Protein AF-A0A959EAF2-F1 (afdb_monomer)

pLDDT: mean 81.28, std 9.87, range [48.84, 91.44]

Radius of gyration: 13.9 Å; Cα contacts (8 Å, |Δi|>4): 90; chains: 1; bounding box: 37×20×36 Å

Mean predicted aligned error: 5.83 Å

Solvent-accessible surface area (backbone atoms only — not comparable to full-atom values): 6178 Å² total; per-residue (Å²): 121,56,76,68,57,48,48,37,34,46,55,36,37,51,44,53,45,44,40,57,70,57,61,39,56,91,48,90,44,69,70,56,47,69,71,33,60,68,46,47,53,55,46,46,49,40,53,59,49,53,35,38,49,33,51,52,57,36,45,78,71,71,46,84,59,78,57,46,50,62,58,49,52,48,40,55,49,55,75,71,37,72,91,64,79,52,67,66,61,53,53,48,39,58,74,62,38,45,58,53,34,35,55,51,31,54,51,60,65,76,96

Structure (mmCIF, N/CA/C/O backbone):
data_AF-A0A959EAF2-F1
#
_entry.id   AF-A0A959EAF2-F1
#
loop_
_atom_site.group_PDB
_atom_site.id
_atom_site.type_symbol
_atom_site.label_atom_id
_atom_site.label_alt_id
_atom_site.label_comp_id
_atom_site.label_asym_id
_atom_site.label_entity_id
_atom_site.label_seq_id
_atom_site.pdbx_PDB_ins_code
_atom_site.Cartn_x
_atom_site.Cartn_y
_atom_site.Cartn_z
_atom_site.occupancy
_atom_site.B_iso_or_equiv
_atom_site.auth_seq_id
_atom_site.auth_comp_id
_atom_site.auth_asym_id
_atom_site.auth_atom_id
_atom_site.pdbx_PDB_model_num
ATOM 1 N N . MET A 1 1 ? -16.219 2.361 15.811 1.00 75.94 1 MET A N 1
ATOM 2 C CA . MET A 1 1 ? -15.374 3.419 15.197 1.00 75.94 1 MET A CA 1
ATOM 3 C C . MET A 1 1 ? -16.180 4.669 14.854 1.00 75.94 1 MET A C 1
ATOM 5 O O . MET A 1 1 ? -17.348 4.543 14.492 1.00 75.94 1 MET A O 1
ATOM 9 N N . ASN A 1 2 ? -15.582 5.862 14.926 1.00 82.00 2 ASN A N 1
ATOM 10 C CA . ASN A 1 2 ? -16.230 7.111 14.499 1.00 82.00 2 ASN A CA 1
ATOM 11 C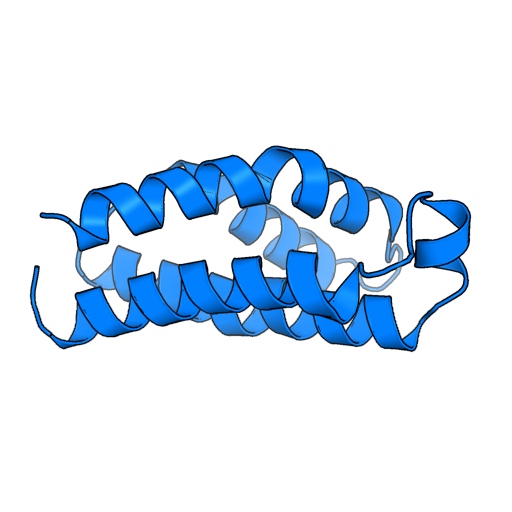 C . ASN A 1 2 ? -16.213 7.283 12.963 1.00 82.00 2 ASN A C 1
ATOM 13 O O . ASN A 1 2 ? -15.447 6.636 12.248 1.00 82.00 2 ASN A O 1
ATOM 17 N N . ARG A 1 3 ? -17.063 8.180 12.440 1.00 83.38 3 ARG A N 1
ATOM 18 C CA . ARG A 1 3 ? -17.219 8.420 10.989 1.00 83.38 3 ARG A CA 1
ATOM 19 C C . ARG A 1 3 ? -15.901 8.791 10.296 1.00 83.38 3 ARG A C 1
ATOM 21 O O . ARG A 1 3 ? -15.683 8.414 9.149 1.00 83.38 3 ARG A O 1
ATOM 28 N N . THR A 1 4 ? -15.025 9.520 10.982 1.00 83.38 4 THR A N 1
ATOM 29 C CA . THR A 1 4 ? -13.730 9.948 10.441 1.00 83.38 4 THR A CA 1
ATOM 30 C C . THR A 1 4 ? -12.746 8.785 10.329 1.00 83.38 4 THR A C 1
ATOM 32 O O . THR A 1 4 ? -12.026 8.699 9.344 1.00 83.38 4 THR A O 1
ATOM 35 N N . GLU A 1 5 ? -12.715 7.880 11.304 1.00 84.12 5 GLU A N 1
ATOM 36 C CA . GLU A 1 5 ? -11.843 6.703 11.263 1.00 84.12 5 GLU A CA 1
ATOM 37 C C . GLU A 1 5 ? -12.288 5.713 10.184 1.00 84.12 5 GLU A C 1
ATOM 39 O O . GLU A 1 5 ? -11.453 5.208 9.438 1.00 84.12 5 GLU A O 1
ATOM 44 N N . LYS A 1 6 ? -13.605 5.498 10.037 1.00 86.19 6 LYS A N 1
ATOM 45 C CA . LYS A 1 6 ? -14.143 4.673 8.942 1.00 86.19 6 LYS A CA 1
ATOM 46 C C . LYS A 1 6 ? -13.775 5.251 7.575 1.00 86.19 6 LYS A C 1
ATOM 48 O O . LYS A 1 6 ? -13.456 4.497 6.666 1.00 86.19 6 LYS A O 1
ATOM 53 N N . LYS A 1 7 ? -13.743 6.582 7.441 1.00 88.75 7 LYS A N 1
ATOM 54 C CA . LYS A 1 7 ? -13.268 7.236 6.216 1.00 88.75 7 LYS A CA 1
ATOM 55 C C . LYS A 1 7 ? -11.800 6.903 5.922 1.00 88.75 7 LYS A C 1
ATOM 57 O O . LYS A 1 7 ? -11.499 6.528 4.802 1.00 88.75 7 LYS A O 1
ATOM 62 N N . TYR A 1 8 ? -10.909 6.976 6.912 1.00 87.50 8 TYR A N 1
ATOM 63 C CA .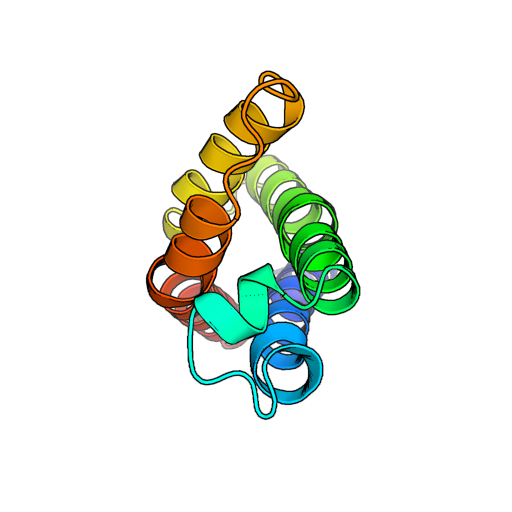 TYR A 1 8 ? -9.492 6.658 6.692 1.00 87.50 8 TYR A CA 1
ATOM 64 C C . TYR A 1 8 ? -9.251 5.191 6.347 1.00 87.50 8 TYR A C 1
ATOM 66 O O . TYR A 1 8 ? -8.450 4.904 5.464 1.00 87.50 8 TYR A O 1
ATOM 74 N N . LEU A 1 9 ? -9.953 4.262 6.998 1.00 86.88 9 LEU A N 1
ATOM 75 C CA . LEU A 1 9 ? -9.862 2.851 6.624 1.00 86.88 9 LEU A CA 1
ATOM 76 C C . LEU A 1 9 ? -10.385 2.593 5.211 1.00 86.88 9 LEU A C 1
ATOM 78 O O . LEU A 1 9 ? -9.790 1.809 4.476 1.00 86.88 9 LEU A O 1
ATOM 82 N N . TYR A 1 10 ? -11.469 3.269 4.826 1.00 89.62 10 TYR A N 1
ATOM 83 C CA . TYR A 1 10 ? -11.983 3.207 3.464 1.00 89.62 10 TYR A CA 1
ATOM 84 C C . TYR A 1 10 ? -10.956 3.750 2.466 1.00 89.62 10 TYR A C 1
ATOM 86 O O . TYR A 1 10 ? -10.662 3.080 1.484 1.00 89.62 10 TYR A O 1
ATOM 94 N N . ASP A 1 11 ? -10.347 4.905 2.750 1.00 88.12 11 ASP A N 1
ATOM 95 C CA . ASP A 1 11 ? -9.314 5.500 1.896 1.00 88.12 11 ASP A CA 1
ATOM 96 C C . ASP A 1 11 ? -8.106 4.556 1.723 1.00 88.12 11 ASP A C 1
ATOM 98 O O . ASP A 1 11 ? -7.550 4.469 0.626 1.00 88.12 11 ASP A O 1
ATOM 102 N N . ILE A 1 12 ? -7.723 3.819 2.777 1.00 88.75 12 ILE A N 1
ATOM 103 C CA . ILE A 1 12 ? -6.675 2.787 2.721 1.00 88.75 12 ILE A CA 1
ATOM 104 C C . ILE A 1 12 ? -7.112 1.625 1.826 1.00 88.75 12 ILE A C 1
ATOM 106 O O . ILE A 1 12 ? -6.411 1.308 0.867 1.00 88.75 12 ILE A O 1
ATOM 110 N N . SER A 1 13 ? -8.257 0.999 2.116 1.00 89.88 13 SER A N 1
ATOM 111 C CA . SER A 1 13 ? -8.722 -0.184 1.377 1.00 89.88 13 SER A CA 1
ATOM 112 C C . SER A 1 13 ? -8.946 0.124 -0.103 1.00 89.88 13 SER A C 1
ATOM 114 O O . SER A 1 13 ? -8.502 -0.629 -0.970 1.00 89.88 13 SER A O 1
ATOM 116 N N . GLU A 1 14 ? -9.539 1.280 -0.400 1.00 91.44 14 GLU A N 1
ATOM 117 C CA . GLU A 1 14 ? -9.786 1.733 -1.765 1.00 91.44 14 GLU A CA 1
ATOM 118 C C . GLU A 1 14 ? -8.488 2.082 -2.498 1.00 91.44 14 GLU A C 1
ATOM 120 O O . GLU A 1 14 ? -8.331 1.743 -3.667 1.00 91.44 14 GLU A O 1
ATOM 125 N N . SER A 1 15 ? -7.513 2.698 -1.821 1.00 90.50 15 SER A N 1
ATOM 126 C CA . SER A 1 15 ? -6.202 2.952 -2.431 1.00 90.50 15 SER A CA 1
ATOM 127 C C . SER A 1 15 ? -5.481 1.653 -2.776 1.00 90.50 15 SER A C 1
ATOM 129 O O . SER A 1 15 ? -4.888 1.563 -3.847 1.00 90.50 15 SER A O 1
ATOM 131 N N . ILE A 1 16 ? -5.561 0.643 -1.906 1.00 89.75 16 ILE A N 1
ATOM 132 C CA . ILE A 1 16 ? -4.990 -0.680 -2.179 1.00 89.75 16 ILE A CA 1
ATOM 133 C C . ILE A 1 16 ? -5.723 -1.341 -3.349 1.00 89.75 16 ILE A C 1
ATOM 135 O O . ILE A 1 16 ? -5.078 -1.878 -4.244 1.00 89.75 16 ILE A O 1
ATOM 139 N N . ARG A 1 17 ? -7.056 -1.256 -3.381 1.00 91.25 17 ARG A N 1
ATOM 140 C CA . ARG A 1 17 ? -7.865 -1.782 -4.483 1.00 91.25 17 ARG A CA 1
ATOM 141 C C . ARG A 1 17 ? -7.467 -1.162 -5.825 1.00 91.25 17 ARG A C 1
ATOM 143 O O . ARG A 1 17 ? -7.212 -1.904 -6.758 1.00 91.25 17 ARG A O 1
ATOM 150 N N . ILE A 1 18 ? -7.339 0.164 -5.906 1.00 91.19 18 ILE A N 1
ATOM 151 C CA . ILE A 1 18 ? -6.913 0.868 -7.132 1.00 91.19 18 ILE A CA 1
ATOM 152 C C . ILE A 1 18 ? -5.506 0.430 -7.569 1.00 91.19 18 ILE A C 1
ATOM 154 O O . ILE A 1 18 ? -5.267 0.236 -8.759 1.00 91.19 18 ILE A O 1
ATOM 158 N N . ILE A 1 19 ? -4.573 0.243 -6.626 1.00 89.50 19 ILE A N 1
ATOM 159 C CA . ILE A 1 19 ? -3.222 -0.243 -6.952 1.00 89.50 19 ILE A CA 1
ATOM 160 C C . ILE A 1 19 ? -3.297 -1.594 -7.679 1.00 89.50 19 ILE A C 1
ATOM 162 O O . ILE A 1 19 ? -2.678 -1.748 -8.728 1.00 89.50 19 ILE A O 1
ATOM 166 N N . PHE A 1 20 ? -4.063 -2.550 -7.152 1.00 88.25 20 PHE A N 1
ATOM 167 C CA . PHE A 1 20 ? -4.158 -3.888 -7.739 1.00 88.25 20 PHE A CA 1
ATOM 168 C C . PHE A 1 20 ? -5.033 -3.945 -8.997 1.00 88.25 20 P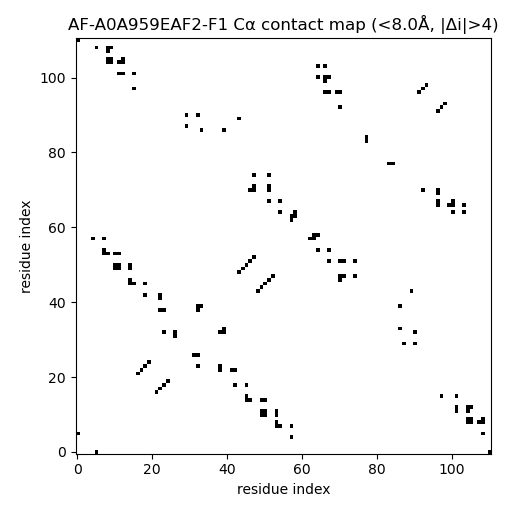HE A C 1
ATOM 170 O O . PHE A 1 20 ? -4.633 -4.552 -9.986 1.00 88.25 20 PHE A O 1
ATOM 177 N N . ASP A 1 21 ? -6.211 -3.322 -8.966 1.00 89.12 21 ASP A N 1
ATOM 178 C CA . ASP A 1 21 ? -7.226 -3.472 -10.014 1.00 89.12 21 ASP A CA 1
ATOM 179 C C . ASP A 1 21 ? -6.955 -2.577 -11.235 1.00 89.12 21 ASP A C 1
ATOM 181 O O . ASP A 1 21 ? -7.323 -2.948 -12.354 1.00 89.12 21 ASP A O 1
ATOM 185 N N . ASP A 1 22 ? -6.327 -1.411 -11.031 1.00 89.62 22 ASP A N 1
ATOM 186 C CA . ASP A 1 22 ? -6.096 -0.420 -12.087 1.00 89.62 22 ASP A CA 1
ATOM 187 C C . ASP A 1 22 ? -4.612 -0.287 -12.443 1.00 89.62 22 ASP A C 1
ATOM 189 O O . ASP A 1 22 ? -4.252 -0.438 -13.608 1.00 89.62 22 ASP A O 1
ATOM 193 N N . TYR A 1 23 ? -3.740 -0.002 -11.468 1.00 88.94 23 TYR A N 1
ATOM 194 C CA . TYR A 1 23 ? -2.344 0.356 -11.763 1.00 88.94 23 TYR A CA 1
ATOM 195 C C . TYR A 1 23 ? -1.483 -0.847 -12.138 1.00 88.94 23 TYR A C 1
ATOM 197 O O . TYR A 1 23 ? -0.672 -0.757 -13.050 1.00 88.94 23 TYR A O 1
ATOM 205 N N . LEU A 1 24 ? -1.677 -1.984 -11.471 1.00 88.88 24 LEU A N 1
ATOM 206 C CA . LEU A 1 24 ? -0.970 -3.225 -11.789 1.00 88.88 24 LEU A CA 1
ATOM 207 C C . LEU A 1 24 ? -1.658 -4.064 -12.867 1.00 88.88 24 LEU A C 1
ATOM 209 O O . LEU A 1 24 ? -1.224 -5.176 -13.171 1.00 88.88 24 LEU A O 1
ATOM 213 N N . LYS A 1 25 ? -2.728 -3.554 -13.476 1.00 89.44 25 LYS A N 1
ATOM 214 C CA . LYS A 1 25 ? -3.474 -4.298 -14.483 1.00 89.44 25 LYS A CA 1
ATOM 215 C C . LYS A 1 25 ? -2.611 -4.549 -15.722 1.00 89.44 25 LYS A C 1
ATOM 217 O O . LYS A 1 25 ? -2.324 -3.633 -16.487 1.00 89.44 25 LYS A O 1
ATOM 222 N N . GLY A 1 26 ? -2.259 -5.814 -15.953 1.00 85.19 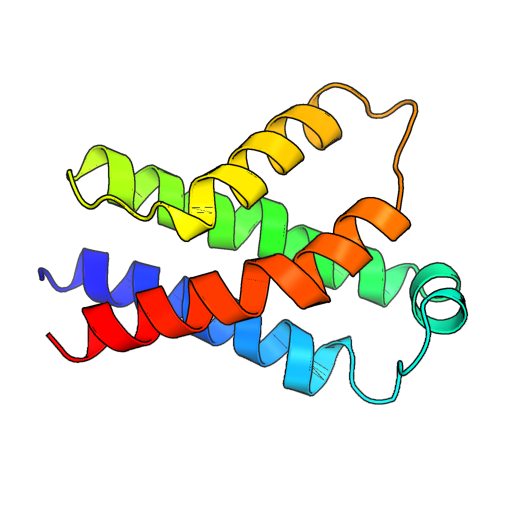26 GLY A N 1
ATOM 223 C CA . GLY A 1 26 ? -1.386 -6.224 -17.059 1.00 85.19 26 GLY A CA 1
ATOM 224 C C . GLY A 1 26 ? 0.112 -6.085 -16.764 1.00 85.19 26 GLY A C 1
ATOM 225 O O . GLY A 1 26 ? 0.920 -6.196 -17.687 1.00 85.19 26 GLY A O 1
ATOM 226 N N . ILE A 1 27 ? 0.480 -5.847 -15.501 1.00 87.94 27 ILE A N 1
ATOM 227 C CA . ILE A 1 27 ? 1.858 -5.845 -15.007 1.00 87.94 27 ILE A CA 1
ATOM 228 C C . ILE A 1 27 ? 2.024 -7.074 -14.113 1.00 87.94 27 ILE A C 1
ATOM 230 O O . ILE A 1 27 ? 1.713 -7.048 -12.925 1.00 87.94 27 ILE A O 1
ATOM 234 N N . ASP A 1 28 ? 2.531 -8.155 -14.699 1.00 85.50 28 ASP A N 1
ATOM 235 C CA . ASP A 1 28 ? 2.646 -9.455 -14.024 1.00 85.50 28 ASP A CA 1
ATOM 236 C C . ASP A 1 28 ? 4.073 -9.737 -13.529 1.00 85.50 28 ASP A C 1
ATOM 238 O O . ASP A 1 28 ? 4.334 -10.735 -12.856 1.00 85.50 28 ASP A O 1
ATOM 242 N N . SER A 1 29 ? 5.028 -8.869 -13.872 1.00 87.88 29 SER A N 1
ATOM 243 C CA . SER A 1 29 ? 6.437 -9.038 -13.531 1.00 87.88 29 SER A CA 1
ATOM 244 C C . SER A 1 29 ? 7.076 -7.745 -13.043 1.00 87.88 29 SER A C 1
ATOM 246 O O . SER A 1 29 ? 6.734 -6.648 -13.487 1.00 87.88 29 SER A O 1
ATOM 248 N N . PHE A 1 30 ? 8.083 -7.893 -12.180 1.00 86.25 30 PHE A N 1
ATOM 249 C CA . PHE A 1 30 ? 8.882 -6.769 -11.700 1.00 86.25 30 PHE A CA 1
ATOM 250 C C . PHE A 1 30 ? 9.511 -5.970 -12.851 1.00 86.25 30 PHE A C 1
ATOM 252 O O . PHE A 1 30 ? 9.502 -4.750 -12.806 1.00 86.25 30 PHE A O 1
ATOM 259 N N . GLY A 1 31 ? 9.981 -6.629 -13.917 1.00 86.44 31 GLY A N 1
ATOM 260 C CA . GLY A 1 31 ? 10.574 -5.930 -15.063 1.00 86.44 31 GLY A CA 1
ATOM 261 C C . GLY A 1 31 ? 9.583 -5.027 -15.810 1.00 86.44 31 GLY A C 1
ATOM 262 O O . GLY A 1 31 ? 9.959 -3.954 -16.269 1.00 86.44 31 GLY A O 1
ATOM 263 N N . GLN A 1 32 ? 8.306 -5.417 -15.900 1.00 88.81 32 GLN A N 1
ATOM 264 C CA . GLN A 1 32 ? 7.260 -4.557 -16.471 1.00 88.81 32 GLN A CA 1
ATOM 265 C C . GLN A 1 32 ? 6.940 -3.374 -15.553 1.00 88.81 32 GLN A C 1
ATOM 267 O O . GLN A 1 32 ? 6.738 -2.264 -16.038 1.00 88.81 32 GLN A O 1
ATOM 272 N N . TYR A 1 33 ? 6.929 -3.605 -14.239 1.00 88.00 33 TYR A N 1
ATOM 273 C CA . TYR A 1 33 ? 6.740 -2.553 -13.244 1.00 88.00 33 TYR A CA 1
ATOM 274 C C . TYR A 1 33 ? 7.897 -1.543 -13.260 1.00 88.00 33 TYR A C 1
ATOM 276 O O . TYR A 1 33 ? 7.662 -0.340 -13.319 1.00 88.00 33 TYR A O 1
ATOM 284 N N . GLU A 1 34 ? 9.140 -2.027 -13.275 1.00 87.12 34 GLU A N 1
ATOM 285 C CA . GLU A 1 34 ? 10.364 -1.218 -13.328 1.00 87.12 34 GLU A CA 1
ATOM 286 C C . GLU A 1 34 ? 10.458 -0.394 -14.622 1.00 87.12 34 GLU A C 1
ATOM 288 O O . GLU A 1 34 ? 10.910 0.751 -14.600 1.00 87.12 34 GLU A O 1
ATOM 293 N N . ALA A 1 35 ? 9.977 -0.937 -15.743 1.00 88.06 35 ALA A N 1
ATOM 294 C CA . ALA A 1 35 ? 9.942 -0.228 -17.019 1.00 88.06 35 ALA A CA 1
ATOM 295 C C . ALA A 1 35 ? 8.853 0.862 -17.092 1.00 88.06 35 ALA A C 1
ATOM 297 O O . ALA A 1 35 ? 8.965 1.778 -17.911 1.00 88.06 35 ALA A O 1
ATOM 298 N N . ASP A 1 36 ? 7.808 0.788 -16.261 1.00 88.81 36 ASP A N 1
ATOM 299 C CA . ASP A 1 36 ? 6.706 1.753 -16.245 1.00 88.81 36 ASP A CA 1
ATOM 300 C C . ASP A 1 36 ? 6.793 2.720 -15.055 1.00 88.81 36 ASP A C 1
ATOM 302 O O . ASP A 1 36 ? 6.174 2.542 -14.001 1.00 88.81 36 ASP A O 1
ATOM 306 N N . LEU A 1 37 ? 7.535 3.808 -15.266 1.00 86.69 37 LEU A N 1
ATOM 307 C CA . LEU A 1 37 ? 7.690 4.892 -14.291 1.00 86.69 37 LEU A CA 1
ATOM 308 C C . LEU A 1 37 ? 6.353 5.530 -13.884 1.00 86.69 37 LEU A C 1
ATOM 310 O O . LEU A 1 37 ? 6.197 5.946 -12.740 1.00 86.69 37 LEU A O 1
ATOM 314 N N . LYS A 1 38 ? 5.358 5.585 -14.782 1.00 88.00 38 LYS A N 1
ATOM 315 C CA . LYS A 1 38 ? 4.054 6.185 -14.450 1.00 88.00 38 LYS A CA 1
ATOM 316 C C . LYS A 1 38 ? 3.333 5.351 -13.405 1.00 88.00 38 LYS A C 1
ATOM 318 O O . LYS A 1 38 ? 2.709 5.904 -12.500 1.00 88.00 38 LYS A O 1
ATOM 323 N N . THR A 1 39 ? 3.415 4.032 -13.543 1.00 89.25 39 THR A N 1
ATOM 324 C CA . THR A 1 39 ? 2.836 3.107 -12.575 1.00 89.25 39 THR A CA 1
ATOM 325 C C . THR A 1 39 ? 3.575 3.180 -11.243 1.00 89.25 39 THR A C 1
ATOM 327 O O . THR A 1 39 ? 2.920 3.258 -10.203 1.00 89.25 39 THR A O 1
ATOM 330 N N . GLN A 1 40 ? 4.909 3.247 -11.257 1.00 86.50 40 GLN A N 1
ATOM 331 C CA . GLN A 1 40 ? 5.710 3.444 -10.043 1.00 86.50 40 GLN A CA 1
ATOM 332 C C . GLN A 1 40 ? 5.295 4.711 -9.285 1.00 86.50 40 GLN A C 1
ATOM 334 O O . GLN A 1 40 ? 4.901 4.617 -8.122 1.00 86.50 40 GLN A O 1
ATOM 339 N N . ASP A 1 41 ? 5.254 5.863 -9.958 1.00 86.38 41 ASP A N 1
ATOM 340 C CA . ASP A 1 41 ? 4.851 7.140 -9.355 1.00 86.38 41 ASP A CA 1
ATOM 341 C C . ASP A 1 41 ? 3.412 7.092 -8.807 1.00 86.38 41 ASP A C 1
ATOM 343 O O . ASP A 1 41 ? 3.103 7.616 -7.727 1.00 86.38 41 ASP A O 1
ATOM 347 N N . ALA A 1 42 ? 2.495 6.458 -9.546 1.00 88.88 42 ALA A N 1
ATOM 348 C CA . ALA A 1 42 ? 1.093 6.346 -9.154 1.00 88.88 42 ALA A CA 1
ATOM 349 C C . ALA A 1 42 ? 0.911 5.471 -7.903 1.00 88.88 42 ALA A C 1
ATOM 351 O O . ALA A 1 42 ? 0.143 5.832 -6.997 1.00 88.88 42 ALA A O 1
ATOM 352 N N . VAL A 1 43 ? 1.624 4.345 -7.840 1.00 87.38 43 VAL A N 1
ATOM 353 C CA . VAL A 1 43 ? 1.635 3.440 -6.688 1.00 87.38 43 VAL A CA 1
ATOM 354 C C . VAL A 1 43 ? 2.298 4.112 -5.491 1.00 87.38 43 VAL A C 1
ATOM 356 O O . VAL A 1 43 ? 1.726 4.110 -4.397 1.00 87.38 43 VAL A O 1
ATOM 359 N N . GLU A 1 44 ? 3.440 4.762 -5.693 1.00 84.62 44 GLU A N 1
ATOM 360 C CA . GLU A 1 44 ? 4.168 5.480 -4.651 1.00 84.62 44 GLU A CA 1
ATOM 361 C C . GLU A 1 44 ? 3.299 6.564 -4.007 1.00 84.62 44 GLU A C 1
ATOM 363 O O . GLU A 1 44 ? 3.167 6.622 -2.782 1.00 84.62 44 GLU A O 1
ATOM 368 N N . ARG A 1 45 ? 2.599 7.366 -4.816 1.00 86.25 45 ARG A N 1
ATOM 369 C CA . ARG A 1 45 ? 1.668 8.384 -4.314 1.00 86.25 45 ARG A CA 1
ATOM 370 C C . ARG A 1 45 ? 0.583 7.780 -3.418 1.00 86.25 45 ARG A C 1
ATOM 372 O O . ARG A 1 45 ? 0.240 8.357 -2.384 1.00 86.25 45 ARG A O 1
ATOM 379 N N . ARG A 1 46 ? 0.013 6.634 -3.792 1.00 86.50 46 ARG A N 1
ATOM 380 C CA . ARG A 1 46 ? -1.030 5.965 -2.994 1.00 86.50 46 ARG A CA 1
ATOM 381 C C . ARG A 1 46 ? -0.460 5.381 -1.700 1.00 86.50 46 ARG A C 1
ATOM 383 O O . ARG A 1 46 ? -1.044 5.601 -0.638 1.00 86.50 46 ARG A O 1
ATOM 390 N N . LEU A 1 47 ? 0.680 4.701 -1.781 1.00 80.06 47 LEU A N 1
ATOM 391 C CA . LEU A 1 47 ? 1.353 4.058 -0.652 1.00 80.06 47 LEU A CA 1
ATOM 392 C C . LEU A 1 47 ? 1.904 5.062 0.365 1.00 80.06 47 LEU A C 1
ATOM 394 O O . LEU A 1 47 ? 1.578 5.011 1.552 1.00 80.06 47 LEU A O 1
ATOM 398 N N . ILE A 1 48 ? 2.737 5.987 -0.101 1.00 74.06 48 ILE A N 1
ATOM 399 C CA . ILE A 1 48 ? 3.561 6.841 0.756 1.00 74.06 48 ILE A CA 1
ATOM 400 C C . ILE A 1 48 ? 2.807 8.086 1.208 1.00 74.06 48 ILE A C 1
ATOM 402 O O . ILE A 1 48 ? 3.052 8.575 2.311 1.00 74.06 48 ILE A O 1
ATOM 406 N N . MET A 1 49 ? 1.889 8.611 0.395 1.00 78.12 49 MET A N 1
ATOM 407 C CA . MET A 1 49 ? 1.114 9.785 0.795 1.00 78.12 49 MET A CA 1
ATOM 408 C C . MET A 1 49 ? -0.204 9.385 1.447 1.00 78.12 49 MET A C 1
ATOM 410 O O . MET A 1 49 ? -0.413 9.674 2.621 1.00 78.12 49 MET A O 1
ATOM 414 N N . ILE A 1 50 ? -1.092 8.715 0.708 1.00 83.56 50 ILE A N 1
ATOM 415 C CA . ILE A 1 50 ? -2.486 8.532 1.143 1.00 83.56 50 ILE A CA 1
ATOM 416 C C . ILE A 1 50 ? -2.584 7.509 2.277 1.00 83.56 50 ILE A C 1
ATOM 418 O O . ILE A 1 50 ? -3.118 7.819 3.344 1.00 83.56 50 ILE A O 1
ATOM 422 N N . ILE A 1 51 ? -2.039 6.308 2.074 1.00 85.19 51 ILE A N 1
ATOM 423 C CA . ILE A 1 51 ? -2.099 5.240 3.078 1.00 85.19 51 ILE A CA 1
ATOM 424 C C . ILE A 1 51 ? -1.309 5.644 4.328 1.00 85.19 51 ILE A C 1
ATOM 426 O O . ILE A 1 51 ? -1.830 5.534 5.438 1.00 85.19 51 ILE A O 1
ATOM 430 N N . ALA A 1 52 ? -0.097 6.186 4.175 1.00 82.62 52 ALA A N 1
ATOM 431 C CA . ALA A 1 52 ? 0.696 6.615 5.327 1.00 82.62 52 ALA A CA 1
ATOM 432 C C . ALA A 1 52 ? 0.029 7.753 6.123 1.00 82.62 52 ALA A C 1
ATOM 434 O O . ALA A 1 52 ? 0.049 7.726 7.356 1.00 82.62 52 ALA A O 1
ATOM 435 N N . GLU A 1 53 ? -0.586 8.740 5.456 1.00 84.94 53 GLU A N 1
ATOM 436 C CA . GLU A 1 53 ? -1.320 9.814 6.135 1.00 84.94 53 GLU A CA 1
ATOM 437 C C . GLU A 1 53 ? -2.529 9.263 6.901 1.00 84.94 53 GLU A C 1
ATOM 439 O O . GLU A 1 53 ? -2.745 9.626 8.063 1.00 84.94 53 GLU A O 1
ATOM 444 N N . ALA A 1 54 ? -3.293 8.361 6.282 1.00 86.62 54 ALA A N 1
ATOM 445 C CA . ALA A 1 54 ? -4.432 7.712 6.917 1.00 86.62 54 ALA A CA 1
ATOM 446 C C . ALA A 1 54 ? -3.998 6.927 8.165 1.00 86.62 54 ALA A C 1
ATOM 448 O O . ALA A 1 54 ? -4.551 7.141 9.247 1.00 86.62 54 ALA A O 1
ATOM 449 N N . VAL A 1 55 ? -2.952 6.101 8.064 1.00 85.19 55 VAL A N 1
ATOM 450 C CA . VAL A 1 55 ? -2.417 5.331 9.200 1.00 85.19 55 VAL A CA 1
ATOM 451 C C . VAL A 1 55 ? -1.909 6.260 10.304 1.00 85.19 55 VAL A C 1
ATOM 453 O O . VAL A 1 55 ? -2.214 6.044 11.478 1.00 85.19 55 VAL A O 1
ATOM 456 N N . TYR A 1 56 ? -1.180 7.324 9.960 1.00 83.94 56 TYR A N 1
ATOM 457 C CA . TYR A 1 56 ? -0.686 8.292 10.941 1.00 83.94 56 TYR A CA 1
ATOM 458 C C . TYR A 1 56 ? -1.834 8.955 11.718 1.00 83.94 56 TYR A C 1
ATOM 460 O O . TYR A 1 56 ? -1.796 9.044 12.949 1.00 83.94 56 TYR A O 1
ATOM 468 N N . LYS A 1 57 ? -2.895 9.379 11.021 1.00 84.88 57 LYS A N 1
ATOM 469 C CA . LYS A 1 57 ? -4.078 9.974 11.660 1.00 84.88 57 LYS A CA 1
ATOM 470 C C . LYS A 1 57 ? -4.835 8.973 12.530 1.00 84.88 57 LYS A C 1
ATOM 472 O O . LYS A 1 57 ? -5.330 9.364 13.586 1.00 84.88 57 LYS A O 1
ATOM 477 N N . MET A 1 58 ? -4.899 7.708 12.124 1.00 84.44 58 MET A N 1
ATOM 478 C CA . MET A 1 58 ? -5.509 6.626 12.904 1.00 84.44 58 MET A CA 1
ATOM 479 C C . MET A 1 58 ? -4.722 6.340 14.191 1.00 84.44 58 MET A C 1
ATOM 481 O O . MET A 1 58 ? -5.312 6.307 15.272 1.00 84.44 58 MET A O 1
ATOM 485 N N . ARG A 1 59 ? -3.386 6.275 14.112 1.00 83.25 59 ARG A N 1
ATOM 486 C CA . ARG A 1 59 ? -2.511 6.110 15.288 1.00 83.25 59 ARG A CA 1
ATOM 487 C C . ARG A 1 59 ? -2.669 7.227 16.303 1.00 83.25 59 ARG A C 1
ATOM 489 O O . ARG A 1 59 ? -2.770 6.963 17.496 1.00 83.25 59 ARG A O 1
ATOM 496 N N . ARG A 1 60 ? -2.755 8.479 15.843 1.00 81.81 60 ARG A N 1
ATOM 497 C CA . ARG A 1 60 ? -2.997 9.634 16.727 1.00 81.81 60 ARG A CA 1
ATOM 498 C C . ARG A 1 60 ? -4.325 9.561 17.481 1.00 81.81 60 ARG A C 1
ATOM 500 O O . ARG A 1 60 ? -4.473 10.240 18.491 1.00 81.81 60 ARG A O 1
ATOM 507 N N . LYS A 1 61 ? -5.279 8.768 16.993 1.00 82.06 61 LYS A N 1
ATOM 508 C CA . LYS A 1 61 ? -6.568 8.511 17.642 1.00 82.06 61 LYS A CA 1
ATOM 509 C C . LYS A 1 61 ? -6.570 7.249 18.514 1.00 82.06 61 LYS A C 1
ATOM 511 O O . LYS A 1 61 ? -7.611 6.905 19.057 1.00 82.06 61 LYS A O 1
ATOM 516 N N . GLY A 1 62 ? -5.429 6.572 18.657 1.00 80.81 62 GLY A N 1
ATOM 517 C CA . GLY A 1 62 ? -5.297 5.349 19.451 1.00 80.81 62 GLY A CA 1
ATOM 518 C C . GLY A 1 62 ? -5.704 4.068 18.721 1.00 80.81 62 GLY A C 1
ATOM 519 O O . GLY A 1 62 ? -5.748 3.015 19.348 1.00 80.81 62 GLY A O 1
ATOM 520 N N . VAL A 1 63 ? -5.977 4.123 17.411 1.00 79.94 63 VAL A N 1
ATOM 521 C CA . VAL A 1 63 ? -6.215 2.914 16.611 1.00 79.94 63 VAL A CA 1
ATOM 522 C C . VAL A 1 63 ? -4.874 2.392 16.107 1.00 79.94 63 VAL A C 1
ATOM 524 O O . VAL A 1 63 ? -4.189 3.063 15.331 1.00 79.94 63 VAL A O 1
ATOM 527 N N . SER A 1 64 ? -4.492 1.203 16.568 1.00 76.00 64 SER A N 1
ATOM 528 C CA . SER A 1 64 ? -3.274 0.534 16.118 1.00 76.00 64 SER A CA 1
ATOM 529 C C . SER A 1 64 ? -3.547 -0.279 14.856 1.00 76.00 64 SER A C 1
ATOM 531 O O . SER A 1 64 ? -4.547 -0.983 14.781 1.00 76.00 64 SER A O 1
ATOM 533 N N . LEU A 1 65 ? -2.639 -0.164 13.890 1.00 78.75 65 LEU A N 1
ATOM 534 C CA . LEU A 1 65 ? -2.589 -0.960 12.666 1.00 78.75 65 LEU A CA 1
ATOM 535 C C . LEU A 1 65 ? -1.166 -1.529 12.567 1.00 78.75 65 LEU A C 1
ATOM 537 O O . LEU A 1 65 ? -0.287 -0.837 12.033 1.00 78.75 65 LE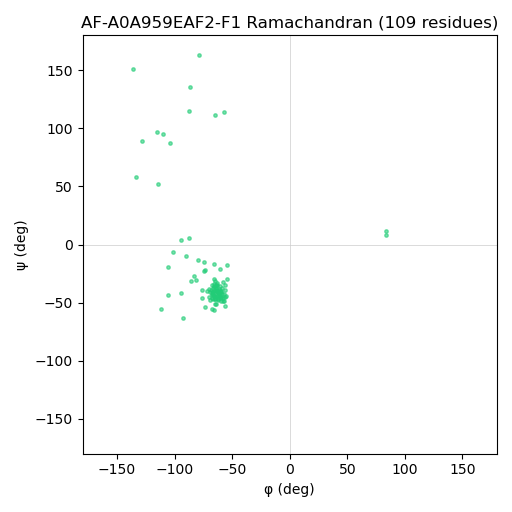U A O 1
ATOM 541 N N . PRO A 1 66 ? -0.888 -2.715 13.138 1.00 75.56 66 PRO A N 1
ATOM 542 C CA . PRO A 1 66 ? 0.444 -3.312 13.117 1.00 75.56 66 PRO A CA 1
ATOM 543 C C . PRO A 1 66 ? 0.911 -3.631 11.695 1.00 75.56 66 PRO A C 1
ATOM 545 O O . PRO A 1 66 ? 2.088 -3.465 11.384 1.00 75.56 66 PRO A O 1
ATOM 548 N N . SER A 1 67 ? -0.006 -3.993 10.787 1.00 76.00 67 SER A N 1
ATOM 549 C CA . SER A 1 67 ? 0.348 -4.276 9.386 1.00 76.00 67 SER A CA 1
ATOM 550 C C . SER A 1 67 ? 0.855 -3.036 8.641 1.00 76.00 67 SER A C 1
ATOM 552 O O . SER A 1 67 ? 1.493 -3.153 7.598 1.00 76.00 67 SER A O 1
ATOM 554 N N . ALA A 1 68 ? 0.600 -1.836 9.172 1.00 75.88 68 ALA A N 1
ATOM 555 C CA . ALA A 1 68 ? 1.039 -0.581 8.579 1.00 75.88 68 ALA A CA 1
ATOM 556 C C . ALA A 1 68 ? 2.420 -0.103 9.066 1.00 75.88 68 ALA A C 1
ATOM 558 O O . ALA A 1 68 ? 2.965 0.839 8.487 1.00 75.88 68 ALA A O 1
ATOM 559 N N . ASP A 1 69 ? 3.004 -0.725 10.101 1.00 71.62 69 ASP A N 1
ATOM 560 C CA . ASP A 1 69 ? 4.338 -0.354 10.604 1.00 71.62 69 ASP A CA 1
ATOM 561 C C . ASP A 1 69 ? 5.419 -0.502 9.534 1.00 71.62 69 ASP A C 1
ATOM 563 O O . ASP A 1 69 ? 6.294 0.354 9.407 1.00 71.62 69 ASP A O 1
ATOM 567 N N . GLN A 1 70 ? 5.337 -1.563 8.730 1.00 68.88 70 GLN A N 1
ATOM 568 C CA . GLN A 1 70 ? 6.314 -1.830 7.674 1.00 68.88 70 GLN A CA 1
ATOM 569 C C . GLN A 1 70 ? 6.236 -0.778 6.558 1.00 68.88 70 GLN A C 1
ATOM 571 O O . GLN A 1 70 ? 7.267 -0.252 6.142 1.00 68.88 70 GLN A O 1
ATOM 576 N N . ILE A 1 71 ? 5.024 -0.365 6.175 1.00 70.50 71 ILE A N 1
ATOM 577 C CA . ILE A 1 71 ? 4.796 0.679 5.163 1.00 70.50 71 ILE A CA 1
ATOM 578 C C . ILE A 1 71 ? 5.292 2.047 5.660 1.00 70.50 71 ILE A C 1
ATOM 580 O O . ILE A 1 71 ? 5.932 2.787 4.912 1.00 70.50 71 ILE A O 1
ATOM 584 N N . ILE A 1 72 ? 5.058 2.384 6.935 1.00 68.69 72 ILE A N 1
ATOM 585 C CA . ILE A 1 72 ? 5.557 3.637 7.529 1.00 68.69 72 ILE A CA 1
ATOM 586 C C . ILE A 1 72 ? 7.085 3.635 7.636 1.00 68.69 72 ILE A C 1
ATOM 588 O O . ILE A 1 72 ? 7.719 4.639 7.306 1.00 68.69 72 ILE A O 1
ATOM 592 N N . ASN A 1 73 ? 7.685 2.527 8.072 1.00 66.06 73 ASN A N 1
ATOM 593 C CA . ASN A 1 73 ? 9.140 2.420 8.155 1.00 66.06 73 ASN A CA 1
ATOM 594 C C . ASN A 1 73 ? 9.785 2.560 6.772 1.00 66.06 73 ASN A C 1
ATOM 596 O O . ASN A 1 73 ? 10.756 3.301 6.636 1.00 66.06 73 ASN A O 1
ATOM 600 N N . ARG A 1 74 ? 9.198 1.960 5.731 1.00 65.38 74 ARG A N 1
ATOM 601 C CA . ARG A 1 74 ? 9.673 2.121 4.348 1.00 65.38 74 ARG A CA 1
ATOM 602 C C . ARG A 1 74 ? 9.518 3.539 3.817 1.00 65.38 74 ARG A C 1
ATOM 604 O O . ARG A 1 74 ? 10.428 4.013 3.146 1.00 65.38 74 ARG A O 1
ATOM 611 N N . ARG A 1 75 ? 8.441 4.257 4.165 1.00 64.06 75 ARG A N 1
ATOM 612 C CA . ARG A 1 75 ? 8.335 5.700 3.878 1.00 64.06 75 ARG A CA 1
ATOM 613 C C . ARG A 1 75 ? 9.508 6.471 4.478 1.00 64.06 75 ARG A C 1
ATOM 615 O O . ARG A 1 75 ? 10.052 7.338 3.805 1.00 64.06 75 ARG A O 1
ATOM 622 N N . ASN A 1 76 ? 9.874 6.191 5.729 1.00 60.84 76 ASN A N 1
ATOM 623 C CA . ASN A 1 76 ? 10.996 6.879 6.370 1.00 60.84 76 ASN A CA 1
ATOM 624 C C . ASN A 1 76 ? 12.316 6.573 5.651 1.00 60.84 76 ASN A C 1
ATOM 626 O O . ASN A 1 76 ? 13.123 7.479 5.476 1.00 60.84 76 ASN A O 1
ATOM 630 N N . THR A 1 77 ? 12.509 5.340 5.175 1.00 60.75 77 THR A N 1
ATOM 631 C CA . THR A 1 77 ? 13.663 4.970 4.344 1.00 60.75 77 THR A CA 1
ATOM 632 C C . THR A 1 77 ? 13.657 5.712 3.003 1.00 60.75 77 THR A C 1
ATOM 634 O O . THR A 1 77 ? 14.632 6.381 2.687 1.00 60.75 77 THR A O 1
ATOM 637 N N . MET A 1 78 ? 12.549 5.699 2.256 1.00 59.75 78 MET A N 1
ATOM 638 C CA . MET A 1 78 ? 12.446 6.340 0.932 1.00 59.75 78 MET A CA 1
ATOM 639 C C . MET A 1 78 ? 12.515 7.872 0.990 1.00 59.75 78 MET A C 1
ATOM 641 O O . MET A 1 78 ? 13.102 8.495 0.115 1.00 59.75 78 MET A O 1
ATOM 645 N N . ALA A 1 79 ? 11.970 8.496 2.038 1.00 54.56 79 ALA A N 1
ATOM 646 C CA . ALA A 1 79 ? 12.018 9.948 2.211 1.00 54.56 79 ALA A CA 1
ATOM 647 C C . ALA A 1 79 ? 13.401 10.469 2.648 1.00 54.56 79 ALA A C 1
ATOM 649 O O . ALA A 1 79 ? 13.692 11.646 2.434 1.00 54.56 79 ALA A O 1
ATOM 650 N N . HIS A 1 80 ? 14.238 9.627 3.268 1.00 55.91 80 HIS A N 1
ATOM 651 C CA . HIS A 1 80 ? 15.572 10.005 3.751 1.00 55.91 80 HIS A CA 1
ATOM 652 C C . HIS A 1 80 ? 16.730 9.465 2.894 1.00 55.91 80 HIS A C 1
ATOM 654 O O . HIS A 1 80 ? 17.817 10.033 2.961 1.00 55.91 80 HIS A O 1
ATOM 660 N N . GLN A 1 81 ? 16.514 8.429 2.077 1.00 51.88 81 GLN A N 1
ATOM 661 C CA . GLN A 1 81 ? 17.514 7.824 1.185 1.00 51.88 81 GLN A CA 1
ATOM 662 C C . GLN A 1 81 ? 17.151 8.014 -0.297 1.00 51.88 81 GLN A C 1
ATOM 664 O O . GLN A 1 81 ? 17.142 7.057 -1.065 1.00 51.88 81 GLN A O 1
ATOM 669 N N . TYR A 1 82 ? 16.875 9.251 -0.722 1.00 49.66 82 TYR A N 1
ATOM 670 C CA . TYR A 1 82 ? 16.630 9.563 -2.142 1.00 49.66 82 TYR A CA 1
ATOM 671 C C . TYR A 1 82 ? 17.765 9.107 -3.090 1.00 49.66 82 TYR A C 1
ATOM 673 O O . TYR A 1 82 ? 17.525 8.982 -4.286 1.00 49.66 82 TYR A O 1
ATOM 681 N N . ASP A 1 83 ? 18.966 8.821 -2.571 1.00 48.84 83 ASP A N 1
ATOM 682 C CA . ASP A 1 83 ? 20.097 8.284 -3.343 1.00 48.84 83 ASP A CA 1
ATOM 683 C C . ASP A 1 83 ? 19.961 6.788 -3.717 1.00 48.84 83 ASP A C 1
ATOM 685 O O . ASP A 1 83 ? 20.659 6.330 -4.618 1.00 48.84 83 ASP A O 1
ATOM 689 N N . GLU A 1 84 ? 19.050 6.021 -3.099 1.00 55.62 84 GLU A N 1
ATOM 690 C CA . GLU A 1 84 ? 18.808 4.596 -3.404 1.00 55.62 84 GLU A CA 1
ATOM 691 C C . GLU A 1 84 ? 17.304 4.295 -3.537 1.00 55.62 84 GLU A C 1
ATOM 693 O O . GLU A 1 84 ? 16.739 3.450 -2.835 1.00 55.62 84 GLU A O 1
ATOM 698 N N . TYR A 1 85 ? 16.614 4.985 -4.452 1.00 65.06 85 TYR A N 1
ATOM 699 C CA . TYR A 1 85 ? 15.270 4.564 -4.851 1.00 65.06 85 TYR A CA 1
ATOM 700 C C . TYR A 1 85 ? 15.323 3.124 -5.376 1.00 65.06 85 TYR A C 1
ATOM 702 O O . TYR A 1 85 ? 15.943 2.849 -6.402 1.00 65.06 85 TYR A O 1
ATOM 710 N N . ASN A 1 86 ? 14.686 2.198 -4.656 1.00 71.81 86 ASN A N 1
ATOM 711 C CA . ASN A 1 86 ? 14.674 0.784 -5.003 1.00 71.81 86 ASN A CA 1
ATOM 712 C C . ASN A 1 86 ? 13.241 0.339 -5.355 1.00 71.81 86 ASN A C 1
ATOM 714 O O . ASN A 1 86 ? 12.469 0.001 -4.448 1.00 71.81 86 ASN A O 1
ATOM 718 N N . PRO A 1 87 ? 12.878 0.293 -6.653 1.00 76.69 87 PRO A N 1
ATOM 719 C CA . PRO A 1 87 ? 11.563 -0.159 -7.112 1.00 76.69 87 PRO A CA 1
ATOM 720 C C . PRO A 1 87 ? 11.210 -1.559 -6.598 1.00 76.69 87 PRO A C 1
ATOM 722 O O . PRO A 1 87 ? 10.039 -1.856 -6.353 1.00 76.69 87 PRO A O 1
ATOM 725 N N . ASN A 1 88 ? 12.218 -2.410 -6.376 1.00 81.62 88 ASN A N 1
ATOM 726 C CA . ASN A 1 88 ? 12.037 -3.760 -5.850 1.00 81.62 88 ASN A CA 1
ATOM 727 C C . ASN A 1 88 ? 11.466 -3.737 -4.425 1.00 81.62 88 ASN A C 1
ATOM 729 O O . ASN A 1 88 ? 10.618 -4.551 -4.071 1.00 81.62 88 ASN A O 1
ATOM 733 N N . ALA A 1 89 ? 11.862 -2.754 -3.611 1.00 78.94 89 ALA A N 1
ATOM 734 C CA . ALA A 1 89 ? 11.333 -2.596 -2.262 1.00 78.94 89 ALA A CA 1
ATOM 735 C C . ALA A 1 89 ? 9.841 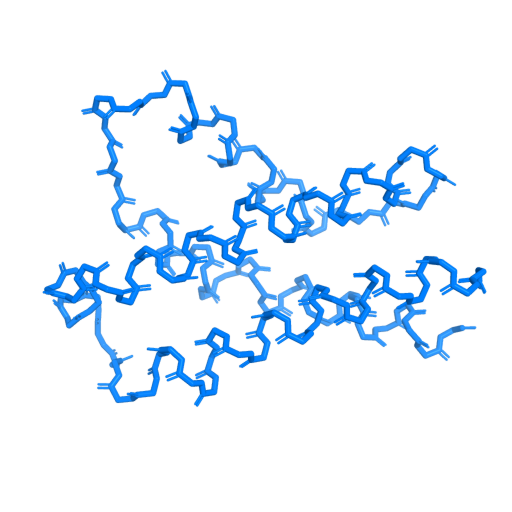-2.222 -2.266 1.00 78.94 89 ALA A C 1
ATOM 737 O O . ALA A 1 89 ? 9.103 -2.702 -1.404 1.00 78.94 89 ALA A O 1
ATOM 738 N N . ILE A 1 90 ? 9.397 -1.395 -3.224 1.00 82.12 90 ILE A N 1
ATOM 739 C CA . ILE A 1 90 ? 7.974 -1.060 -3.396 1.00 82.12 90 ILE A CA 1
ATOM 740 C C . ILE A 1 90 ? 7.213 -2.285 -3.897 1.00 82.12 90 ILE A C 1
ATOM 742 O O . ILE A 1 90 ? 6.183 -2.637 -3.327 1.00 82.12 90 ILE A O 1
ATOM 746 N N . TRP A 1 91 ? 7.738 -2.965 -4.916 1.00 85.94 91 TRP A N 1
ATOM 747 C CA . TRP A 1 91 ? 7.139 -4.180 -5.464 1.00 85.94 91 TRP A CA 1
ATOM 748 C C . TRP A 1 91 ? 6.918 -5.252 -4.389 1.00 85.94 91 TRP A C 1
ATOM 750 O O . TRP A 1 91 ? 5.830 -5.823 -4.279 1.00 85.94 91 TRP A O 1
ATOM 760 N N . ASP A 1 92 ? 7.911 -5.460 -3.528 1.00 84.12 92 ASP A N 1
ATOM 761 C CA . ASP A 1 92 ? 7.824 -6.350 -2.374 1.00 84.12 92 ASP A CA 1
ATOM 762 C C . ASP A 1 92 ? 6.733 -5.929 -1.376 1.00 84.12 92 ASP A C 1
ATOM 764 O O . ASP A 1 92 ? 5.982 -6.777 -0.884 1.00 84.12 92 ASP A O 1
ATOM 768 N N . SER A 1 93 ? 6.616 -4.631 -1.074 1.00 82.50 93 SER A N 1
ATOM 769 C CA . SER A 1 93 ? 5.545 -4.108 -0.216 1.00 82.50 93 SER A CA 1
ATOM 770 C C . SER A 1 93 ? 4.165 -4.326 -0.818 1.00 82.50 93 SER A C 1
ATOM 772 O O . SER A 1 93 ? 3.238 -4.692 -0.092 1.00 82.50 93 SER A O 1
ATOM 774 N N . ILE A 1 94 ? 4.023 -4.149 -2.133 1.00 85.31 94 ILE A N 1
ATOM 775 C CA . ILE A 1 94 ? 2.756 -4.400 -2.819 1.00 85.31 94 ILE A CA 1
ATOM 776 C C . ILE A 1 94 ? 2.335 -5.857 -2.627 1.00 85.31 94 ILE A C 1
ATOM 778 O O . ILE A 1 94 ? 1.194 -6.113 -2.267 1.00 85.31 94 ILE A O 1
ATOM 782 N N . HIS A 1 95 ? 3.247 -6.814 -2.793 1.00 84.75 95 HIS A N 1
ATOM 783 C CA . HIS A 1 95 ? 2.884 -8.233 -2.769 1.00 84.75 95 HIS A CA 1
ATOM 784 C C . HIS A 1 95 ? 2.793 -8.832 -1.361 1.00 84.75 95 HIS A C 1
ATOM 786 O O . HIS A 1 95 ? 2.050 -9.793 -1.160 1.00 84.75 95 HIS A O 1
ATOM 792 N N . ARG A 1 96 ? 3.524 -8.294 -0.377 1.00 83.25 96 ARG A N 1
ATOM 793 C CA . ARG A 1 96 ? 3.577 -8.860 0.985 1.00 83.25 96 ARG A CA 1
ATOM 794 C C . ARG A 1 96 ? 2.788 -8.056 2.014 1.00 83.25 96 ARG A C 1
ATOM 796 O O . ARG A 1 96 ? 2.076 -8.627 2.839 1.00 83.25 96 ARG A O 1
ATOM 803 N N . GLU A 1 97 ? 2.911 -6.735 1.977 1.00 82.25 97 GLU A N 1
ATOM 804 C CA . GLU A 1 97 ? 2.464 -5.856 3.064 1.00 82.25 97 GLU A CA 1
ATOM 805 C C . GLU A 1 97 ? 1.048 -5.325 2.807 1.00 82.25 97 GLU A C 1
ATOM 807 O O . GLU A 1 97 ? 0.204 -5.339 3.709 1.00 82.25 97 GLU A O 1
ATOM 812 N N . LEU A 1 98 ? 0.741 -4.931 1.563 1.00 84.62 98 LEU A N 1
ATOM 813 C CA . LEU A 1 98 ? -0.577 -4.391 1.216 1.00 84.62 98 LEU A CA 1
ATOM 814 C C . LEU A 1 98 ? -1.748 -5.362 1.418 1.00 84.62 98 LEU A C 1
ATOM 816 O O . LEU A 1 98 ? -2.774 -4.911 1.932 1.00 84.62 98 LEU A O 1
ATOM 820 N N . PRO A 1 99 ? -1.662 -6.662 1.069 1.00 86.75 99 PRO A N 1
ATOM 821 C CA . PRO A 1 99 ? -2.784 -7.577 1.268 1.00 86.75 99 PRO A CA 1
ATOM 822 C C . PRO A 1 99 ? -3.145 -7.718 2.750 1.00 86.75 99 PRO A C 1
ATOM 824 O O . PRO A 1 99 ? -4.324 -7.719 3.109 1.00 86.75 99 PRO A O 1
ATOM 827 N N . SER A 1 100 ? -2.127 -7.757 3.616 1.00 87.31 100 SER A N 1
ATOM 828 C CA . SER A 1 100 ? -2.289 -7.813 5.071 1.00 87.31 100 SER A CA 1
ATOM 829 C C . SER A 1 100 ? -2.950 -6.540 5.604 1.00 87.31 100 SER A C 1
ATOM 831 O O . SER A 1 100 ? -3.934 -6.617 6.341 1.00 87.31 100 SER A O 1
ATOM 833 N N . LEU A 1 101 ? -2.481 -5.366 5.160 1.00 86.81 101 LEU A N 1
ATOM 834 C CA . LEU A 1 101 ? -3.076 -4.084 5.541 1.00 86.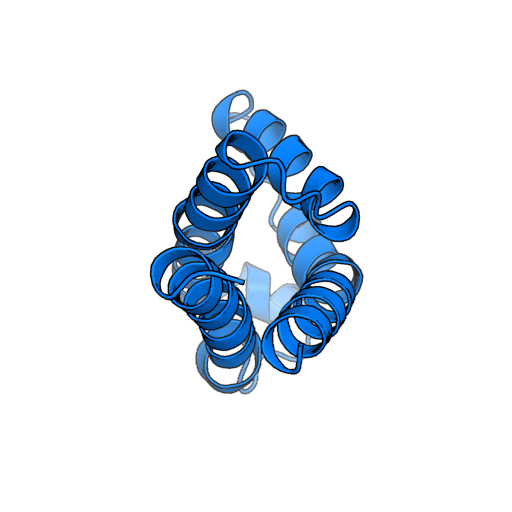81 101 LEU A CA 1
ATOM 835 C C . LEU A 1 101 ? -4.529 -3.954 5.065 1.00 86.81 101 LEU A C 1
ATOM 837 O O . LEU A 1 101 ? -5.379 -3.470 5.813 1.00 86.81 101 LEU A O 1
ATOM 841 N N . LYS A 1 102 ? -4.836 -4.403 3.844 1.00 87.69 102 LYS A N 1
ATOM 842 C CA . LYS A 1 102 ? -6.203 -4.390 3.314 1.00 87.69 102 LYS A CA 1
ATOM 843 C C . LYS A 1 102 ? -7.129 -5.265 4.150 1.00 87.69 102 LYS A C 1
ATOM 845 O O . LYS A 1 102 ? -8.210 -4.820 4.524 1.00 87.69 102 LYS A O 1
ATOM 850 N N . ALA A 1 103 ? -6.708 -6.488 4.469 1.00 87.81 103 ALA A N 1
ATOM 851 C CA . ALA A 1 103 ? -7.501 -7.406 5.280 1.00 87.81 103 ALA A CA 1
ATOM 852 C C . ALA A 1 103 ? -7.769 -6.848 6.688 1.00 87.81 103 ALA A C 1
ATOM 854 O O . ALA A 1 103 ? -8.869 -7.008 7.221 1.00 87.81 103 ALA A O 1
ATOM 855 N N . GLU A 1 104 ? -6.783 -6.174 7.281 1.00 87.31 104 GLU A N 1
ATOM 856 C CA . GLU A 1 104 ? -6.931 -5.497 8.568 1.00 87.31 104 GLU A CA 1
ATOM 857 C C . GLU A 1 104 ? -7.901 -4.306 8.481 1.00 87.31 104 GLU A C 1
ATOM 859 O O . GLU A 1 104 ? -8.828 -4.206 9.287 1.00 87.31 104 GLU A O 1
ATOM 864 N N . ALA A 1 105 ? -7.752 -3.447 7.467 1.00 86.88 105 ALA A N 1
ATOM 865 C CA . ALA A 1 105 ? -8.638 -2.305 7.250 1.00 86.88 105 ALA A CA 1
ATOM 866 C C . ALA A 1 105 ? -10.090 -2.737 6.987 1.00 86.88 105 ALA A C 1
ATOM 868 O O . ALA A 1 105 ? -11.018 -2.183 7.577 1.00 86.88 105 ALA A O 1
ATOM 869 N N . ASP A 1 106 ? -10.294 -3.763 6.158 1.00 87.44 106 ASP A N 1
ATOM 870 C CA . ASP A 1 106 ? -11.617 -4.313 5.852 1.00 87.44 106 ASP A CA 1
ATOM 871 C C . ASP A 1 106 ? -12.267 -4.965 7.079 1.00 87.44 106 ASP A C 1
ATOM 873 O O . ASP A 1 106 ? -13.489 -4.905 7.235 1.00 87.44 106 ASP A O 1
ATOM 877 N N . ARG A 1 107 ? -11.471 -5.583 7.963 1.00 88.06 107 ARG A N 1
ATOM 878 C CA . ARG A 1 107 ? -11.961 -6.139 9.232 1.00 88.06 107 ARG A CA 1
ATOM 879 C C . ARG A 1 107 ? -12.476 -5.032 10.143 1.00 88.06 107 ARG A C 1
ATOM 881 O O . ARG A 1 107 ? -13.617 -5.106 10.583 1.00 88.06 107 ARG A O 1
ATOM 888 N N . LEU A 1 108 ? -11.674 -3.993 10.361 1.00 85.38 108 LEU A N 1
ATOM 889 C CA . LEU A 1 108 ? -12.045 -2.864 11.216 1.00 85.38 108 LEU A CA 1
ATOM 890 C C . LEU A 1 108 ? -13.219 -2.050 10.640 1.00 85.38 108 LEU A C 1
ATOM 892 O O . LEU A 1 108 ? -14.016 -1.502 11.392 1.00 85.38 108 LE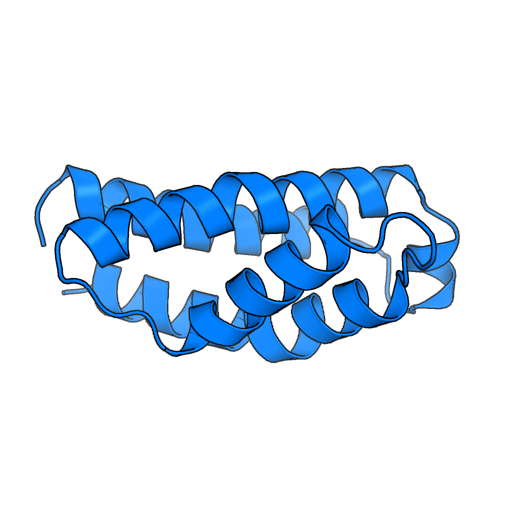U A O 1
ATOM 896 N N . LEU A 1 109 ? -13.383 -1.992 9.313 1.00 85.19 109 LEU A N 1
ATOM 897 C CA . LEU A 1 109 ? -14.547 -1.353 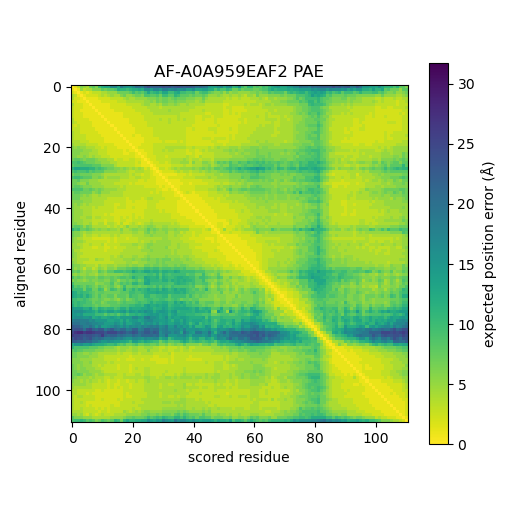8.681 1.00 85.19 109 LEU A CA 1
ATOM 898 C C . LEU A 1 109 ? -15.874 -2.065 8.976 1.00 85.19 109 LEU A C 1
ATOM 900 O O . LEU A 1 109 ? -16.920 -1.406 9.006 1.00 85.19 109 LEU A O 1
ATOM 904 N N . LYS A 1 110 ? -15.830 -3.391 9.153 1.00 83.19 110 LYS A N 1
ATOM 905 C CA . LYS A 1 110 ? -16.998 -4.234 9.448 1.00 83.19 110 LYS A CA 1
ATOM 906 C C . LYS A 1 110 ? -17.415 -4.190 10.923 1.00 83.19 110 LYS A C 1
ATOM 908 O O . LYS A 1 110 ? -18.527 -4.615 11.224 1.00 83.19 110 LYS A O 1
ATOM 913 N N . GLU A 1 111 ? -16.563 -3.659 11.799 1.00 73.94 111 GLU A N 1
ATOM 914 C CA . GLU A 1 111 ? -16.853 -3.360 13.213 1.00 73.94 111 GLU A CA 1
ATOM 915 C C . GLU A 1 111 ? -17.515 -1.974 13.405 1.00 73.94 111 GLU A C 1
ATOM 917 O O . GLU A 1 111 ? -18.310 -1.816 14.356 1.00 73.94 111 GLU A O 1
#

Sequence (111 aa):
MNRTEKKYLYDISESIRIIFDDYLKGIDSFGQYEADLKTQDAVERRLIMIIAEAVYKMRRKGVSLPSADQIINRRNTMAHQYDEYNPNAIWDSIHRELPSLKAEADRLLKE

Nearest PDB structures (foldseek):
  2b0h-assembly1_A  TM=3.676E-01  e=1.884E+00  Mus musculus
  8c34-assembly1_A  TM=3.179E-01  e=8.944E+00  Thermus thermophilus HB27

Secondary structure (DSSP, 8-state):
--HHHHHHHHHHHHHHHHIIIIITTT--SHHHHHH-HHHHHHHHIIIIIIIHHHHHHHHHTT---GGGHHHHHHHHHHHH-GGG--HHHHHHHHHHHHHHHHHHHHHHHH-

Foldseek 3Di:
DDPLLLVLLCLLLVLLVCLVVPLCVVVPDLVSVVVDVVSLVSNCCSQLPRNLVSQVVCVVVVRDDPLCPLSNVVSVVCVVPVVDPDSVSSVCCSVPRSVSSNVVSVVVSVD